Protein AF-A0A6V8MSU5-F1 (afdb_monomer)

Secondary structure (DSSP, 8-state):
--THHHHHHHHHHHHHHHHHHHHHHHHTT-HHHHHHHHHHHHHHHHHHHHHHHHHHH--

Radius of gyration: 14.08 Å; Cα contacts (8 Å, |Δi|>4): 41; chains: 1; bounding box: 32×13×41 Å

Foldseek 3Di:
DDCVVVVVVVLVVLLVCLVVLLVVCVVVVPPVSVVSSVVSNVVSVVVVVVVVVVVVVVD

pLDDT: mean 73.89, std 11.29, range [39.06, 86.0]

Structure (mmCIF, N/CA/C/O backbone):
data_AF-A0A6V8MSU5-F1
#
_entry.id   AF-A0A6V8MSU5-F1
#
loop_
_atom_site.group_PDB
_atom_site.id
_atom_site.type_symbol
_atom_site.label_atom_id
_atom_site.label_alt_id
_atom_site.label_comp_id
_atom_site.label_asym_id
_atom_site.label_entity_id
_atom_site.label_seq_id
_atom_site.pdbx_PDB_ins_code
_atom_site.Cartn_x
_atom_site.Cartn_y
_atom_site.Cartn_z
_atom_site.occupancy
_atom_site.B_iso_or_equiv
_atom_site.auth_seq_id
_atom_site.auth_comp_id
_atom_site.auth_asym_id
_atom_site.auth_atom_id
_atom_site.pdbx_PDB_model_num
ATOM 1 N N . MET A 1 1 ? -3.524 3.127 24.298 1.00 42.44 1 MET A N 1
ATOM 2 C CA . MET A 1 1 ? -3.269 3.725 22.963 1.00 42.44 1 MET A CA 1
ATOM 3 C C . MET A 1 1 ? -4.16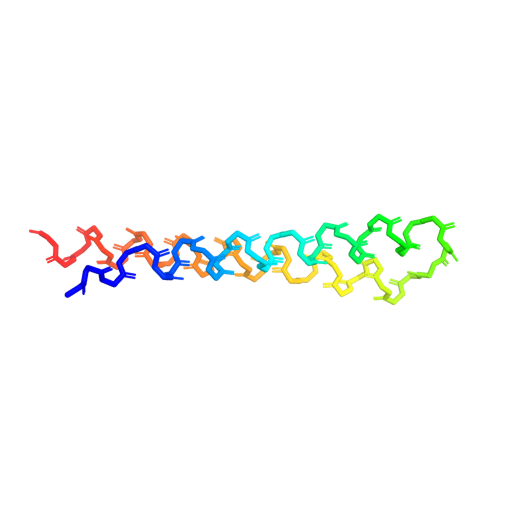1 3.029 21.941 1.00 42.44 1 MET A C 1
ATOM 5 O O . MET A 1 1 ? -4.171 1.808 21.919 1.00 42.44 1 MET A O 1
ATOM 9 N N . LYS A 1 2 ? -4.965 3.770 21.162 1.00 39.06 2 LYS A N 1
ATOM 10 C CA . LYS A 1 2 ? -5.972 3.194 20.251 1.00 39.06 2 LYS A CA 1
ATOM 11 C C . LYS A 1 2 ? -5.280 2.508 19.051 1.00 39.06 2 LYS A C 1
ATOM 13 O O . LYS A 1 2 ? -4.573 3.201 18.320 1.00 39.06 2 LYS A O 1
ATOM 18 N N . PRO A 1 3 ? -5.495 1.203 18.799 1.00 54.84 3 PRO A N 1
ATOM 19 C CA . PRO A 1 3 ? -4.833 0.469 17.709 1.00 54.84 3 PRO A CA 1
ATOM 20 C C . PRO A 1 3 ? -5.159 1.017 16.306 1.00 54.84 3 PRO A C 1
ATOM 22 O O . PRO A 1 3 ? -4.365 0.871 15.381 1.00 54.84 3 PRO A O 1
ATOM 25 N N . SER A 1 4 ? -6.268 1.754 16.154 1.00 53.69 4 SER A N 1
ATOM 26 C CA . SER A 1 4 ? -6.720 2.280 14.854 1.00 53.69 4 SER A CA 1
ATOM 27 C C . SER A 1 4 ? -5.731 3.221 14.148 1.00 53.69 4 SER A C 1
ATOM 29 O O . SER A 1 4 ? -5.691 3.218 12.921 1.00 53.69 4 SER A O 1
ATOM 31 N N . THR A 1 5 ? -4.894 3.983 14.862 1.00 56.16 5 THR A N 1
ATOM 32 C CA . THR A 1 5 ? -3.945 4.905 14.202 1.00 56.16 5 THR A CA 1
ATOM 33 C C . THR A 1 5 ? -2.747 4.167 13.593 1.00 56.16 5 THR A C 1
ATOM 35 O O . THR A 1 5 ? -2.230 4.563 12.545 1.00 56.16 5 THR A O 1
ATOM 38 N N . LYS A 1 6 ? -2.310 3.070 14.226 1.00 53.41 6 LYS A N 1
ATOM 39 C CA . LYS A 1 6 ? -1.149 2.283 13.781 1.00 53.41 6 LYS A CA 1
ATOM 40 C C . LYS A 1 6 ? -1.502 1.418 12.567 1.00 53.41 6 LYS A C 1
ATOM 42 O O . LYS A 1 6 ? -0.717 1.353 11.623 1.00 53.41 6 LYS A O 1
ATOM 47 N N . ASP A 1 7 ? -2.718 0.873 12.546 1.00 56.03 7 ASP A N 1
ATOM 48 C CA . ASP A 1 7 ? -3.262 0.107 11.419 1.00 56.03 7 ASP A CA 1
ATOM 49 C C . ASP A 1 7 ? -3.553 0.971 10.188 1.00 56.03 7 ASP A C 1
ATOM 51 O O . ASP A 1 7 ? -3.153 0.627 9.075 1.00 56.03 7 ASP A O 1
ATOM 55 N N . GLN A 1 8 ? -4.150 2.156 10.370 1.00 57.81 8 GLN A N 1
ATOM 56 C CA . GLN A 1 8 ? -4.341 3.089 9.252 1.00 57.81 8 GLN A CA 1
ATOM 57 C C . GLN A 1 8 ? -3.014 3.561 8.650 1.00 57.81 8 GLN A C 1
ATOM 59 O O . GLN A 1 8 ? -2.933 3.754 7.436 1.00 57.81 8 GLN A O 1
ATOM 64 N N . SER A 1 9 ? -1.978 3.728 9.476 1.00 58.62 9 SER A N 1
ATOM 65 C CA . SER A 1 9 ? -0.648 4.124 9.005 1.00 58.62 9 SER A CA 1
ATOM 66 C C . SER A 1 9 ? 0.028 3.000 8.217 1.00 58.62 9 SER A C 1
ATOM 68 O O . SER A 1 9 ? 0.546 3.257 7.132 1.00 58.62 9 SER A O 1
ATOM 70 N N . LYS A 1 10 ? -0.048 1.747 8.696 1.00 62.47 10 LYS A N 1
ATOM 71 C CA . LYS A 1 10 ? 0.457 0.570 7.965 1.00 62.47 10 LYS A CA 1
ATOM 72 C C . LYS A 1 10 ? -0.249 0.373 6.622 1.00 62.47 10 LYS A C 1
ATOM 74 O O . LYS A 1 10 ? 0.429 0.188 5.614 1.00 62.47 10 LYS A O 1
ATOM 79 N N . GLY A 1 11 ? -1.578 0.485 6.584 1.00 64.94 11 GLY A N 1
ATOM 80 C CA . GLY A 1 11 ? -2.348 0.369 5.342 1.00 64.94 11 GLY A CA 1
ATOM 81 C C . GLY A 1 11 ? -1.998 1.459 4.322 1.00 64.94 11 GLY A C 1
ATOM 82 O O . GLY A 1 11 ? -1.788 1.164 3.147 1.00 64.94 11 GLY A O 1
ATOM 83 N N . LYS A 1 12 ? -1.839 2.713 4.775 1.00 69.88 12 LYS A N 1
ATOM 84 C CA . LYS A 1 12 ? -1.361 3.815 3.920 1.00 69.88 12 LYS A CA 1
ATOM 85 C C . LYS A 1 12 ? 0.058 3.581 3.404 1.00 69.88 12 LYS A C 1
ATOM 87 O O . LYS A 1 12 ? 0.326 3.875 2.245 1.00 69.88 12 LYS A O 1
ATOM 92 N N . MET A 1 13 ? 0.955 3.060 4.239 1.00 70.25 13 MET A N 1
ATOM 93 C CA . MET A 1 13 ? 2.330 2.744 3.839 1.00 70.25 13 MET A CA 1
ATOM 94 C C . MET A 1 13 ? 2.394 1.636 2.787 1.00 70.25 13 MET A C 1
ATOM 96 O O . MET A 1 13 ? 3.205 1.739 1.869 1.00 70.25 13 MET A O 1
ATOM 100 N N . HIS A 1 14 ? 1.528 0.625 2.870 1.00 70.94 14 HIS A N 1
ATOM 101 C CA . HIS A 1 14 ? 1.431 -0.417 1.844 1.00 70.94 14 HIS A CA 1
ATOM 102 C C . HIS A 1 14 ? 0.853 0.124 0.528 1.00 70.94 14 HIS A C 1
ATOM 104 O O . HIS A 1 14 ? 1.413 -0.140 -0.534 1.00 70.94 14 HIS A O 1
ATOM 110 N N . GLU A 1 15 ? -0.206 0.946 0.586 1.00 72.44 15 GLU A N 1
ATOM 111 C CA . GLU A 1 15 ? -0.761 1.623 -0.601 1.00 72.44 15 GLU A CA 1
ATOM 112 C C . GLU A 1 15 ? 0.290 2.510 -1.289 1.00 72.44 15 GLU A C 1
ATOM 114 O O . GLU A 1 15 ? 0.434 2.463 -2.513 1.00 72.44 15 GLU A O 1
ATOM 119 N N . LEU A 1 16 ? 1.055 3.279 -0.506 1.00 81.38 16 LEU A N 1
ATOM 120 C CA . LEU A 1 16 ? 2.140 4.124 -1.007 1.00 81.38 16 LEU A CA 1
ATOM 121 C C . LEU A 1 16 ? 3.275 3.296 -1.613 1.00 81.38 16 LEU A C 1
ATOM 123 O O . LEU A 1 16 ? 3.706 3.590 -2.723 1.00 81.38 16 LEU A O 1
ATOM 127 N N . LYS A 1 17 ? 3.746 2.242 -0.933 1.00 79.25 17 LYS A N 1
ATOM 128 C CA . LYS A 1 17 ? 4.818 1.376 -1.449 1.00 79.25 17 LYS A CA 1
ATOM 129 C C . LYS A 1 17 ? 4.399 0.683 -2.752 1.00 79.25 17 LYS A C 1
ATOM 131 O O . LYS A 1 17 ? 5.189 0.654 -3.695 1.00 79.25 17 LYS A O 1
ATOM 136 N N . GLY A 1 18 ? 3.159 0.198 -2.830 1.00 79.38 18 GLY A N 1
ATOM 137 C CA . GLY A 1 18 ? 2.592 -0.390 -4.044 1.00 79.38 18 GLY A CA 1
ATOM 138 C C . GLY A 1 18 ? 2.503 0.616 -5.195 1.00 79.38 18 GLY A C 1
ATOM 139 O O . GLY A 1 18 ? 2.945 0.314 -6.300 1.00 79.38 18 GLY A O 1
ATOM 140 N N . GLN A 1 19 ? 2.023 1.841 -4.934 1.00 81.38 19 GLN A N 1
ATOM 141 C CA . GLN A 1 19 ? 2.016 2.918 -5.936 1.00 81.38 19 GLN A CA 1
ATOM 142 C C . GLN A 1 19 ? 3.420 3.283 -6.416 1.00 81.38 19 GLN A C 1
ATOM 144 O O . GLN A 1 19 ? 3.625 3.451 -7.614 1.00 81.38 19 GLN A O 1
ATOM 149 N N . VAL A 1 20 ? 4.387 3.399 -5.505 1.00 83.69 20 VAL A N 1
ATOM 150 C CA . VAL A 1 20 ? 5.773 3.720 -5.859 1.00 83.69 20 VAL A CA 1
ATOM 151 C C . VAL A 1 20 ? 6.364 2.616 -6.736 1.00 83.69 20 VAL A C 1
ATOM 153 O O . VAL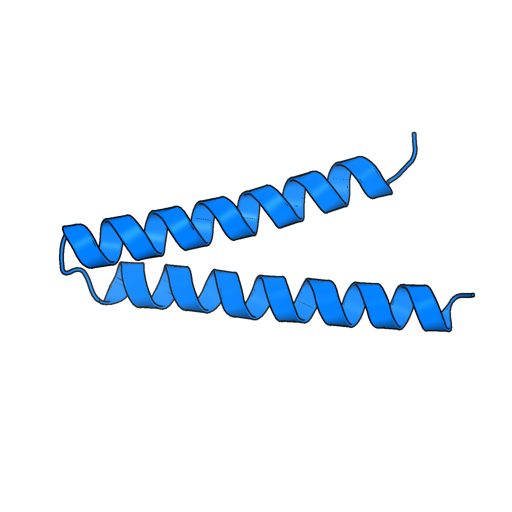 A 1 20 ? 6.927 2.923 -7.781 1.00 83.69 20 VAL A O 1
ATOM 156 N N . LYS A 1 21 ? 6.177 1.337 -6.389 1.00 82.81 21 LYS A N 1
ATOM 157 C CA . LYS A 1 21 ? 6.624 0.212 -7.229 1.00 82.81 21 LYS A CA 1
ATOM 158 C C . LYS A 1 21 ? 5.934 0.175 -8.591 1.00 82.81 21 LYS A C 1
ATOM 160 O O . LYS A 1 21 ? 6.598 -0.094 -9.584 1.00 82.81 21 LYS A O 1
ATOM 165 N N . GLU A 1 22 ? 4.641 0.491 -8.656 1.00 80.88 22 GLU A N 1
ATOM 166 C CA . GLU A 1 22 ? 3.890 0.575 -9.915 1.00 80.88 22 GLU A CA 1
ATOM 167 C C . GLU A 1 22 ? 4.434 1.706 -10.808 1.00 80.88 22 GLU A C 1
ATOM 169 O O . GLU A 1 22 ? 4.717 1.488 -11.985 1.00 80.88 22 GLU A O 1
ATOM 174 N N . SER A 1 23 ? 4.650 2.898 -10.242 1.00 83.12 23 SER A N 1
ATOM 175 C CA . SER A 1 23 ? 5.177 4.067 -10.960 1.00 83.12 23 SER A CA 1
ATOM 176 C C . SER A 1 23 ? 6.624 3.887 -11.407 1.00 83.12 23 SER A C 1
ATOM 178 O O . SER A 1 23 ? 6.965 4.225 -12.542 1.00 83.12 23 SER A O 1
ATOM 180 N N . VAL A 1 24 ? 7.481 3.331 -10.548 1.00 83.38 24 VAL A N 1
ATOM 181 C CA . VAL A 1 24 ? 8.876 3.040 -10.902 1.00 83.38 24 VAL A CA 1
ATOM 182 C C . VAL A 1 24 ? 8.927 1.885 -11.903 1.00 83.38 24 VAL A C 1
ATOM 184 O O . VAL A 1 24 ? 9.650 1.974 -12.886 1.00 83.38 24 VAL A O 1
ATOM 187 N N . GLY A 1 25 ? 8.100 0.848 -11.739 1.00 80.69 25 GLY A 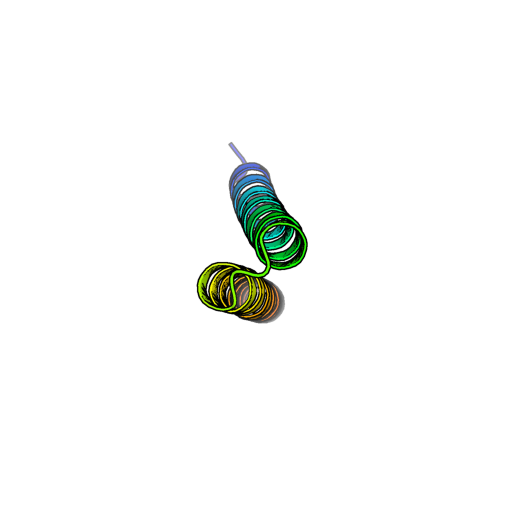N 1
ATOM 188 C CA . GLY A 1 25 ? 7.957 -0.246 -12.702 1.00 80.69 25 GLY A CA 1
ATOM 189 C C . GLY A 1 25 ? 7.554 0.244 -14.093 1.00 80.69 25 GLY A C 1
ATOM 190 O O . GLY A 1 25 ? 8.201 -0.120 -15.072 1.00 80.69 25 GLY A O 1
ATOM 191 N N . LYS A 1 26 ? 6.574 1.153 -14.183 1.00 80.94 26 LYS A N 1
ATOM 192 C CA . LYS A 1 26 ? 6.197 1.818 -15.443 1.00 80.94 26 LYS A CA 1
ATOM 193 C C . LYS A 1 26 ? 7.333 2.643 -16.034 1.00 80.94 26 LYS A C 1
ATOM 195 O O . LYS A 1 26 ? 7.629 2.516 -17.219 1.00 80.94 26 LYS A O 1
ATOM 200 N N . THR A 1 27 ? 7.972 3.470 -15.210 1.00 86.00 27 THR A N 1
ATOM 201 C CA . THR A 1 27 ? 9.058 4.367 -15.636 1.00 86.00 27 THR A CA 1
ATOM 202 C C . THR A 1 27 ? 10.258 3.584 -16.165 1.00 86.00 27 THR A C 1
ATOM 204 O O . THR A 1 27 ? 10.803 3.909 -17.214 1.00 86.00 27 THR A O 1
ATOM 207 N N . THR A 1 28 ? 10.641 2.507 -15.480 1.00 84.75 28 THR A N 1
ATOM 208 C CA . THR A 1 28 ? 11.768 1.644 -15.854 1.00 84.75 28 THR A CA 1
ATOM 209 C C . THR A 1 28 ? 11.366 0.553 -16.864 1.00 84.75 28 THR A C 1
ATOM 211 O O . THR A 1 28 ? 12.199 -0.271 -17.225 1.00 84.75 28 THR A O 1
ATOM 214 N N . ARG A 1 29 ? 10.104 0.516 -17.334 1.00 83.50 29 ARG A N 1
ATOM 215 C CA . ARG A 1 29 ? 9.530 -0.570 -18.165 1.00 83.50 29 ARG A CA 1
ATOM 216 C C . ARG A 1 29 ? 9.780 -1.974 -17.590 1.00 83.50 29 ARG A C 1
ATOM 218 O O . ARG A 1 29 ? 9.942 -2.946 -18.323 1.00 83.50 29 ARG A O 1
ATOM 225 N N . ASN A 1 30 ? 9.801 -2.088 -16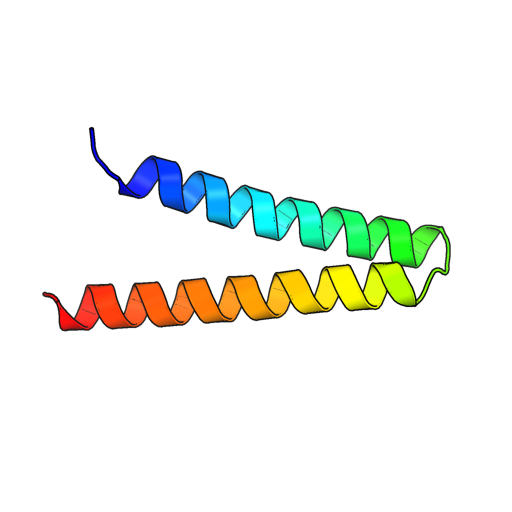.265 1.00 80.69 30 ASN A N 1
ATOM 226 C CA . ASN A 1 30 ? 9.999 -3.349 -15.571 1.00 80.69 30 ASN A CA 1
ATOM 227 C C . ASN A 1 30 ? 8.645 -3.949 -15.173 1.00 80.69 30 ASN A C 1
ATOM 229 O O . ASN A 1 30 ? 8.035 -3.562 -14.172 1.00 80.69 30 ASN A O 1
ATOM 233 N N . VAL A 1 31 ? 8.207 -4.934 -15.960 1.00 80.56 31 VAL A N 1
ATOM 234 C CA . VAL A 1 31 ? 6.940 -5.660 -15.781 1.00 80.56 31 VAL A CA 1
ATOM 235 C C . VAL A 1 31 ? 6.847 -6.311 -14.397 1.00 80.56 31 VAL A C 1
ATOM 237 O O . VAL A 1 31 ? 5.767 -6.357 -13.816 1.00 80.56 31 VAL A O 1
ATOM 240 N N . SER A 1 32 ? 7.971 -6.753 -13.825 1.00 84.56 32 SER A N 1
ATOM 241 C CA . SER A 1 32 ? 7.991 -7.418 -12.518 1.00 84.56 32 SER A CA 1
ATOM 242 C C . SER A 1 32 ? 7.609 -6.460 -11.382 1.00 84.56 32 SER A C 1
ATOM 244 O O . SER A 1 32 ? 6.755 -6.773 -10.552 1.00 84.56 32 SER A O 1
ATOM 246 N N . MET A 1 33 ? 8.151 -5.235 -11.394 1.00 81.50 33 MET A N 1
ATOM 247 C CA . MET A 1 33 ? 7.807 -4.217 -10.392 1.00 81.50 33 MET A CA 1
ATOM 248 C C . MET A 1 33 ? 6.386 -3.671 -10.558 1.00 81.50 33 MET A C 1
ATOM 250 O O . MET A 1 33 ? 5.721 -3.410 -9.555 1.00 81.50 33 MET A O 1
ATOM 254 N N . GLU A 1 34 ? 5.893 -3.546 -11.796 1.00 79.38 34 GLU A N 1
ATOM 255 C CA . GLU A 1 34 ? 4.499 -3.157 -12.045 1.00 79.38 34 GLU A CA 1
ATOM 256 C C . GLU A 1 34 ? 3.520 -4.212 -11.500 1.00 79.38 34 GLU A C 1
ATOM 258 O O . GLU A 1 34 ? 2.562 -3.869 -10.803 1.00 79.38 34 GLU A O 1
ATOM 263 N N . GLN A 1 35 ? 3.795 -5.495 -11.757 1.00 83.88 35 GLN A N 1
ATOM 264 C CA . GLN A 1 35 ? 2.994 -6.618 -11.264 1.00 83.88 35 GLN A CA 1
ATOM 265 C C . GLN A 1 35 ? 3.007 -6.693 -9.731 1.00 83.88 35 GLN A C 1
ATOM 267 O O . GLN A 1 35 ? 1.948 -6.819 -9.117 1.00 83.88 35 GLN A O 1
ATOM 272 N N . GLN A 1 36 ? 4.177 -6.546 -9.095 1.00 81.50 36 GLN A N 1
ATOM 273 C CA . GLN A 1 36 ? 4.278 -6.509 -7.631 1.00 81.50 36 GLN A CA 1
ATOM 274 C C . GLN A 1 36 ? 3.512 -5.323 -7.032 1.00 81.50 36 GLN A C 1
ATOM 276 O O . GLN A 1 36 ? 2.761 -5.503 -6.075 1.00 81.50 36 GLN A O 1
ATOM 281 N N . GLY A 1 37 ? 3.648 -4.127 -7.617 1.00 81.19 37 GLY A N 1
ATOM 282 C CA . GLY A 1 37 ? 2.929 -2.932 -7.169 1.00 81.19 37 GLY A CA 1
ATOM 283 C C . GLY A 1 37 ? 1.410 -3.087 -7.266 1.00 81.19 37 GLY A C 1
ATOM 284 O O . GLY A 1 37 ? 0.691 -2.750 -6.322 1.00 81.19 37 GLY A O 1
ATOM 285 N N . ARG A 1 38 ? 0.910 -3.667 -8.368 1.00 82.00 38 ARG A N 1
ATOM 286 C CA . ARG A 1 38 ? -0.518 -3.988 -8.529 1.00 82.00 38 ARG A CA 1
ATOM 287 C C . ARG A 1 38 ? -0.991 -5.054 -7.546 1.00 82.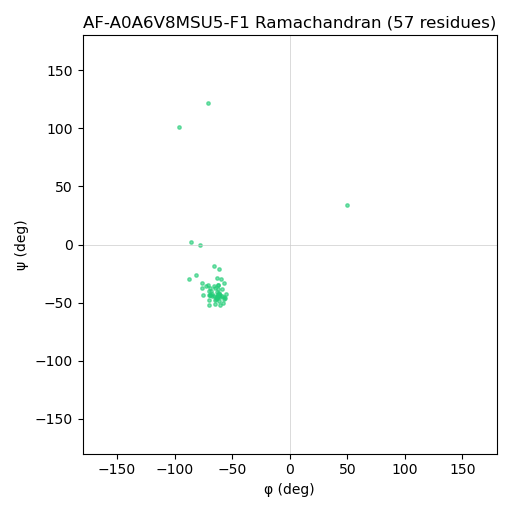00 38 ARG A C 1
ATOM 289 O O . ARG A 1 38 ? -2.050 -4.872 -6.947 1.00 82.00 38 ARG A O 1
ATOM 296 N N . GLY A 1 39 ? -0.216 -6.121 -7.353 1.00 82.81 39 GLY A N 1
ATOM 297 C CA . GLY A 1 39 ? -0.522 -7.187 -6.398 1.00 82.81 39 GLY A CA 1
ATOM 298 C C . GLY A 1 39 ? -0.669 -6.659 -4.970 1.00 82.81 39 GLY A C 1
ATOM 299 O O . GLY A 1 39 ? -1.706 -6.866 -4.347 1.00 82.81 39 GLY A O 1
ATOM 300 N N . GLU A 1 40 ? 0.305 -5.878 -4.488 1.00 79.94 40 GLU A N 1
ATOM 301 C CA . GLU A 1 40 ? 0.263 -5.253 -3.152 1.00 79.94 40 GLU A CA 1
ATOM 302 C C . GLU A 1 40 ? -0.961 -4.337 -2.976 1.00 79.94 40 GLU A C 1
ATOM 304 O O . GLU A 1 40 ? -1.600 -4.324 -1.924 1.00 79.94 40 GLU A O 1
ATOM 309 N N . LYS A 1 41 ? -1.341 -3.597 -4.023 1.00 79.75 41 LYS A N 1
ATOM 310 C CA . LYS A 1 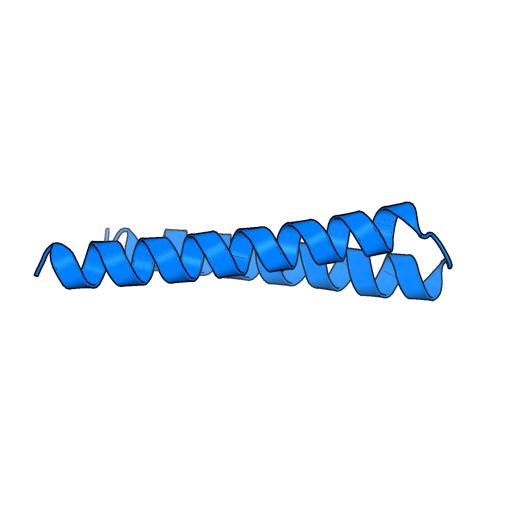41 ? -2.496 -2.686 -4.008 1.00 79.75 41 LYS A CA 1
ATOM 311 C C . LYS A 1 41 ? -3.832 -3.432 -3.945 1.00 79.75 41 LYS A C 1
ATOM 313 O O . LYS A 1 41 ? -4.764 -2.958 -3.294 1.00 79.75 41 LYS A O 1
ATOM 318 N N . ILE A 1 42 ? -3.937 -4.576 -4.626 1.00 82.50 42 ILE A N 1
ATOM 319 C CA . ILE A 1 42 ? -5.128 -5.436 -4.600 1.00 82.50 42 ILE A CA 1
ATOM 320 C C . ILE A 1 42 ? -5.252 -6.093 -3.227 1.00 82.50 42 ILE A C 1
ATOM 322 O O . ILE A 1 42 ? -6.291 -5.936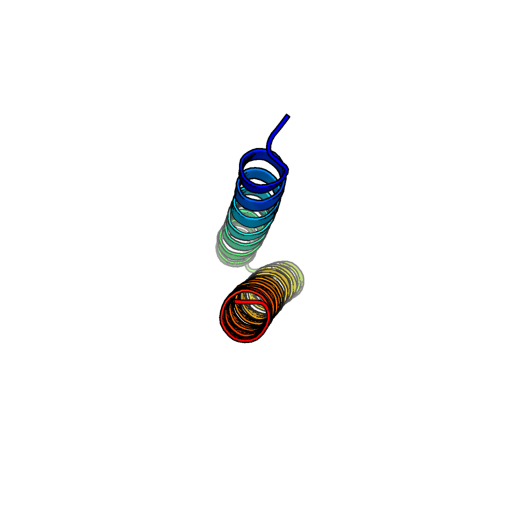 -2.587 1.00 82.50 42 ILE A O 1
ATOM 326 N N . THR A 1 43 ? -4.190 -6.735 -2.737 1.00 80.56 43 THR A N 1
ATOM 327 C CA . THR A 1 43 ? -4.171 -7.367 -1.410 1.00 80.56 43 THR A CA 1
ATOM 328 C C . THR A 1 43 ? -4.508 -6.361 -0.312 1.00 80.56 43 THR A C 1
ATOM 330 O O . THR A 1 43 ? -5.404 -6.610 0.490 1.00 80.56 43 THR A O 1
ATOM 333 N N . GLY A 1 44 ? -3.909 -5.165 -0.345 1.00 78.00 44 GLY A N 1
ATOM 334 C CA . GLY A 1 44 ? -4.207 -4.110 0.626 1.00 78.00 44 GLY A CA 1
ATOM 335 C C . GLY A 1 44 ? -5.661 -3.619 0.582 1.00 78.00 44 GLY A C 1
ATOM 336 O O . GLY A 1 44 ? -6.244 -3.321 1.624 1.00 78.00 44 GLY A O 1
ATOM 337 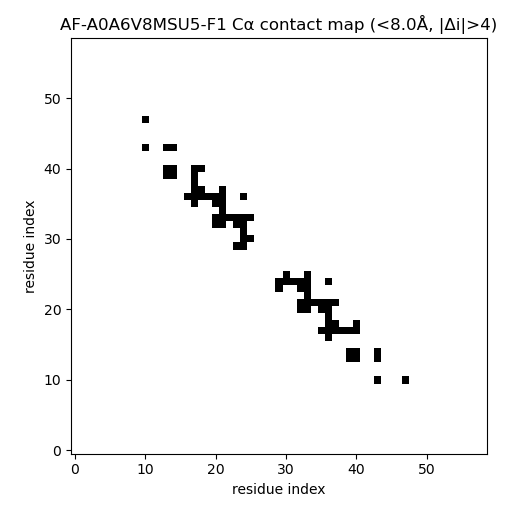N N . LYS A 1 45 ? -6.293 -3.562 -0.601 1.00 79.38 45 LYS A N 1
ATOM 338 C CA . LYS A 1 45 ? -7.734 -3.263 -0.713 1.00 79.38 45 LYS A CA 1
ATOM 339 C C . LYS A 1 45 ? -8.600 -4.387 -0.147 1.00 79.38 45 LYS A C 1
ATOM 341 O O . LYS A 1 45 ? -9.604 -4.088 0.499 1.00 79.38 45 LYS A O 1
ATOM 346 N N . VAL A 1 46 ? -8.226 -5.642 -0.389 1.00 82.69 46 VAL A N 1
ATOM 347 C CA . VAL A 1 46 ? -8.947 -6.817 0.118 1.00 82.69 46 VAL A CA 1
ATOM 348 C C . VAL A 1 46 ? -8.879 -6.863 1.644 1.00 82.69 46 VAL A C 1
ATOM 350 O O . VAL A 1 46 ? -9.932 -6.867 2.273 1.00 82.69 46 VAL A O 1
ATOM 353 N N . GLU A 1 47 ? -7.689 -6.763 2.246 1.00 74.00 47 GLU A N 1
ATOM 354 C CA . GLU A 1 47 ? -7.519 -6.682 3.709 1.00 74.00 47 GLU A CA 1
ATOM 355 C C . GLU A 1 47 ? -8.324 -5.528 4.318 1.00 74.00 47 GLU A C 1
ATOM 357 O O . GLU A 1 47 ? -9.004 -5.691 5.328 1.00 74.00 47 GLU A O 1
ATOM 362 N N . LYS A 1 48 ? -8.315 -4.353 3.679 1.00 77.8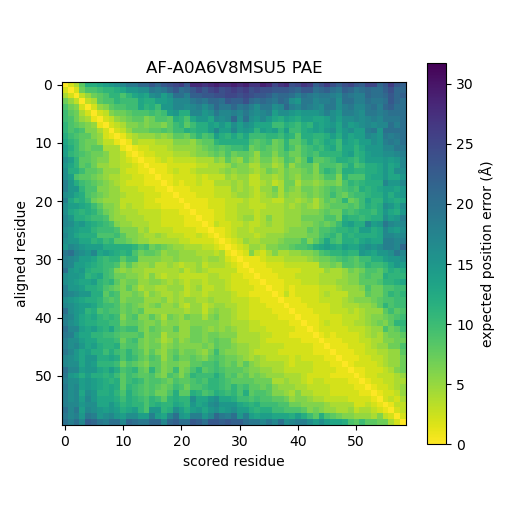8 48 LYS A N 1
ATOM 363 C CA . LYS A 1 48 ? -9.063 -3.181 4.156 1.00 77.88 48 LYS A CA 1
ATOM 364 C C . LYS A 1 48 ? -10.575 -3.391 4.108 1.00 77.88 48 LYS A C 1
ATOM 366 O O . LYS A 1 48 ? -11.283 -2.865 4.966 1.00 77.88 48 LYS A O 1
ATOM 371 N N . ASN A 1 49 ? -11.082 -4.103 3.104 1.00 78.88 49 ASN A N 1
ATOM 372 C CA . ASN A 1 49 ? -12.504 -4.417 2.991 1.00 78.88 49 ASN A CA 1
ATOM 373 C C . ASN A 1 49 ? -12.920 -5.511 3.975 1.00 78.88 49 ASN A C 1
ATOM 375 O O . ASN A 1 49 ? -13.944 -5.344 4.634 1.00 78.88 49 ASN A O 1
ATOM 379 N N . VAL A 1 50 ? -12.116 -6.568 4.117 1.00 81.00 50 VAL A N 1
ATOM 380 C CA . VAL A 1 50 ? -12.336 -7.638 5.100 1.00 81.00 50 VAL A CA 1
ATOM 381 C C . VAL A 1 50 ? -12.315 -7.062 6.514 1.00 81.00 50 VAL A C 1
ATOM 383 O O . VAL A 1 50 ? -13.313 -7.163 7.216 1.00 81.00 50 VAL A O 1
ATOM 386 N N . GLY A 1 51 ? -11.279 -6.304 6.881 1.00 76.00 51 GLY A N 1
ATOM 387 C CA . GLY A 1 51 ? -11.194 -5.683 8.204 1.00 76.00 51 GLY A CA 1
ATOM 388 C C . GLY A 1 51 ? -12.309 -4.666 8.480 1.00 76.00 51 GLY A C 1
ATOM 389 O O . GLY A 1 51 ? -12.718 -4.487 9.623 1.00 76.00 51 GLY A O 1
ATOM 390 N N . LYS A 1 52 ? -12.862 -4.000 7.454 1.00 76.69 52 LYS A N 1
ATOM 391 C CA . LYS A 1 52 ? -14.068 -3.161 7.608 1.00 76.69 52 LYS A CA 1
ATOM 392 C C . LYS A 1 52 ? -15.341 -3.984 7.808 1.00 76.69 52 LYS A C 1
ATOM 394 O O . LYS A 1 52 ? -16.235 -3.508 8.504 1.00 76.69 52 LYS A O 1
ATOM 399 N N . ALA A 1 53 ? -15.448 -5.143 7.163 1.00 78.44 53 ALA A N 1
ATOM 400 C CA . ALA A 1 53 ? -16.585 -6.044 7.299 1.00 78.44 53 ALA A CA 1
ATOM 401 C C . ALA A 1 53 ? -16.590 -6.704 8.683 1.00 78.44 53 ALA A C 1
ATOM 403 O O . ALA A 1 53 ? -17.600 -6.621 9.373 1.00 78.44 53 ALA A O 1
ATOM 404 N N . GLU A 1 54 ? -15.451 -7.232 9.137 1.00 71.94 54 GLU A N 1
ATOM 405 C CA . GLU A 1 54 ? -15.292 -7.782 10.491 1.00 71.94 54 GLU A CA 1
ATOM 406 C C . GLU A 1 54 ? -15.635 -6.737 11.556 1.00 71.94 54 GLU A C 1
ATOM 408 O O . GLU A 1 54 ? -16.470 -6.972 12.422 1.00 71.94 54 GLU A O 1
ATOM 413 N N . LYS A 1 55 ? -15.119 -5.511 11.410 1.00 73.38 55 LYS A N 1
ATOM 414 C CA . LYS A 1 55 ? -15.408 -4.405 12.336 1.00 73.38 55 LYS A CA 1
ATOM 415 C C . LYS A 1 55 ? -16.874 -3.946 12.334 1.00 73.38 55 LYS A C 1
ATOM 417 O O . LYS A 1 55 ? -17.287 -3.241 13.251 1.00 73.38 55 LYS A O 1
ATOM 422 N N . LYS A 1 56 ? -17.647 -4.272 11.290 1.00 71.62 56 LYS A N 1
ATOM 423 C CA . LYS A 1 56 ? -19.101 -4.044 11.240 1.00 71.62 56 LYS A CA 1
ATOM 424 C C . LYS A 1 56 ? -19.897 -5.198 11.844 1.00 71.62 56 LYS A C 1
ATOM 426 O O . LYS A 1 56 ? -20.991 -4.939 12.319 1.00 71.62 56 LYS A O 1
ATOM 431 N N . LEU A 1 57 ? -19.382 -6.424 11.776 1.00 69.88 57 LEU A N 1
ATOM 432 C CA . LEU A 1 57 ? -20.009 -7.617 12.349 1.00 69.88 57 LEU A CA 1
ATOM 433 C C . LEU A 1 57 ? -19.739 -7.746 13.856 1.00 69.88 57 LEU A C 1
ATOM 435 O O . LEU A 1 57 ? -20.544 -8.331 14.566 1.00 69.88 57 LEU A O 1
ATOM 439 N N . GLU A 1 58 ? -18.638 -7.176 14.348 1.00 63.69 58 GLU A N 1
ATOM 440 C CA . GLU A 1 58 ? -18.275 -7.137 15.775 1.00 63.69 58 GLU A CA 1
ATOM 441 C C . GLU A 1 58 ? -19.055 -6.070 16.583 1.00 63.69 58 GLU A C 1
ATOM 443 O O . GLU A 1 58 ? -18.841 -5.923 17.785 1.00 63.69 58 GLU A O 1
ATOM 448 N N . LYS A 1 59 ? -19.947 -5.298 15.946 1.00 51.31 59 LYS A N 1
ATOM 449 C CA . LYS A 1 59 ? -20.721 -4.216 16.574 1.00 51.31 59 LYS A CA 1
ATOM 450 C C . LYS A 1 59 ? -22.206 -4.545 16.625 1.00 51.31 59 LYS A C 1
ATOM 452 O O . LYS A 1 59 ? -22.822 -4.205 17.657 1.00 51.31 59 LYS A O 1
#

InterPro domains:
  IPR008462 CsbD-like domain [PF05532] (7-58)
  IPR036629 YjbJ superfamily [G3DSA:1.10.1470.10] (5-59)
  IPR036629 YjbJ superfamily [SSF69047] (6-59)

Organism: NCBI:txid2740185

Solvent-accessible surface area (backbone atoms only — not comparable to full-atom values): 3153 Å² total; per-residue (Å²): 133,75,66,67,64,60,52,54,48,53,53,50,51,46,47,49,52,13,49,50,32,27,54,49,12,59,72,70,69,34,67,66,39,29,50,50,11,50,49,45,40,50,52,53,51,50,53,56,50,50,56,51,48,52,62,59,73,77,105

Mean predicted aligned error: 8.57 Å

Sequence (59 aa):
MKPSTKDQSKGKMHELKGQVKESVGKTTRNVSMEQQGRGEKITGKVEKNVGKAEKKLEK